Protein AF-A0A7S2Y2G8-F1 (afdb_monomer)

Structure (mmCIF, N/CA/C/O backbone):
data_AF-A0A7S2Y2G8-F1
#
_entry.id   AF-A0A7S2Y2G8-F1
#
loop_
_atom_site.group_PDB
_atom_site.id
_atom_site.type_symbol
_atom_site.label_atom_id
_atom_site.label_alt_id
_atom_site.label_comp_id
_atom_site.label_asym_id
_atom_site.label_entity_id
_atom_site.label_seq_id
_atom_site.pdbx_PDB_ins_code
_atom_site.Cartn_x
_atom_site.Cartn_y
_atom_site.Cartn_z
_atom_site.occupancy
_atom_site.B_iso_or_equiv
_atom_site.auth_seq_id
_atom_site.auth_comp_id
_atom_site.auth_asym_id
_atom_site.auth_atom_id
_atom_site.pdbx_PDB_model_num
ATOM 1 N N . ASP A 1 1 ? -11.894 3.753 -0.467 1.00 89.19 1 ASP A N 1
ATOM 2 C CA . ASP A 1 1 ? -11.307 4.981 0.093 1.00 89.19 1 ASP A CA 1
ATOM 3 C C . ASP A 1 1 ? -12.076 5.418 1.320 1.00 89.19 1 ASP A C 1
ATOM 5 O O . ASP A 1 1 ? -13.069 6.128 1.221 1.00 89.19 1 ASP A O 1
ATOM 9 N N . LEU A 1 2 ? -11.646 4.930 2.485 1.00 94.75 2 LEU A N 1
ATOM 10 C CA . LEU A 1 2 ? -12.294 5.253 3.754 1.00 94.75 2 LEU A CA 1
ATOM 11 C C . LEU A 1 2 ? -12.146 6.734 4.116 1.00 94.75 2 LEU A C 1
ATOM 13 O O . LEU A 1 2 ? -13.015 7.268 4.801 1.00 94.75 2 LEU A O 1
ATOM 17 N N . GLN A 1 3 ? -11.093 7.406 3.642 1.00 94.44 3 GLN A N 1
ATOM 18 C CA . GLN A 1 3 ? -10.826 8.809 3.955 1.00 94.44 3 GLN A CA 1
ATOM 19 C C . GLN A 1 3 ? -11.877 9.786 3.400 1.00 94.44 3 GLN A C 1
ATOM 21 O O . GLN A 1 3 ? -11.954 10.912 3.869 1.00 94.44 3 GLN A O 1
ATOM 26 N N . TRP A 1 4 ? -12.714 9.367 2.445 1.00 93.56 4 TRP A N 1
ATOM 27 C CA . TRP A 1 4 ? -13.813 10.184 1.906 1.00 93.56 4 TRP A CA 1
ATOM 28 C C . TRP A 1 4 ? -15.190 9.806 2.462 1.00 93.56 4 TRP A C 1
ATOM 30 O O . TRP A 1 4 ? -16.208 10.289 1.968 1.00 93.56 4 TRP A O 1
ATOM 40 N N . SER A 1 5 ? -15.239 8.928 3.463 1.00 94.38 5 SER A N 1
ATOM 41 C CA . SER A 1 5 ? -16.503 8.505 4.068 1.00 94.38 5 SER A CA 1
ATOM 42 C C . SER A 1 5 ? -17.104 9.635 4.896 1.00 94.38 5 SER A C 1
ATOM 44 O O . SER A 1 5 ? -16.399 10.319 5.640 1.00 94.38 5 SER A O 1
ATOM 46 N N . ASP A 1 6 ? -18.420 9.802 4.808 1.00 94.19 6 ASP A N 1
ATOM 47 C CA . ASP A 1 6 ? -19.145 10.710 5.688 1.00 94.19 6 ASP A CA 1
ATOM 48 C C . ASP A 1 6 ? -19.214 10.160 7.134 1.00 94.19 6 ASP A C 1
ATOM 50 O O . ASP A 1 6 ? -18.991 8.963 7.366 1.00 94.19 6 ASP A O 1
ATOM 54 N N . PRO A 1 7 ? -19.534 11.011 8.126 1.00 94.25 7 PRO A N 1
ATOM 55 C CA . PRO A 1 7 ? -19.564 10.604 9.529 1.00 94.25 7 PRO A CA 1
ATOM 56 C C . PRO A 1 7 ? -20.532 9.450 9.826 1.00 94.25 7 PRO A C 1
ATOM 58 O O . PRO A 1 7 ? -20.198 8.569 10.615 1.00 94.25 7 PRO A O 1
ATOM 61 N N . SER A 1 8 ? -21.709 9.431 9.193 1.00 95.12 8 SER A N 1
ATOM 62 C CA . SER A 1 8 ? -22.728 8.405 9.434 1.00 95.12 8 SER A CA 1
ATOM 63 C C . SER A 1 8 ? -22.308 7.052 8.861 1.00 95.12 8 SER A C 1
ATOM 65 O O . SER A 1 8 ? -22.540 6.021 9.490 1.00 95.12 8 SER A O 1
ATOM 67 N N . SER A 1 9 ? -21.624 7.046 7.715 1.00 95.75 9 SER A N 1
ATOM 68 C CA . SER A 1 9 ? -21.014 5.837 7.152 1.00 95.75 9 SER A CA 1
ATOM 69 C C . SER A 1 9 ? -19.930 5.251 8.065 1.00 95.75 9 SER A C 1
ATOM 71 O O . SER A 1 9 ? -19.885 4.036 8.262 1.00 95.75 9 SER A O 1
ATOM 73 N N . LEU A 1 10 ? -19.075 6.094 8.658 1.00 95.69 10 LEU A N 1
ATOM 74 C CA . LEU A 1 10 ? -18.050 5.642 9.611 1.00 95.69 10 LEU A CA 1
ATOM 75 C C . LEU A 1 10 ? -18.665 5.102 10.908 1.00 95.69 10 LEU A C 1
ATOM 77 O O . LEU A 1 10 ? -18.198 4.094 11.433 1.00 95.69 10 LEU A O 1
ATOM 81 N N . GLU A 1 11 ? -19.727 5.731 11.410 1.00 94.75 11 GLU A N 1
ATOM 82 C CA . GLU A 1 11 ? -20.451 5.245 12.587 1.00 94.75 11 GLU A CA 1
ATOM 83 C C . GLU A 1 11 ? -21.076 3.870 12.330 1.00 94.75 11 GLU A C 1
ATOM 85 O O . GLU A 1 11 ? -20.860 2.944 13.111 1.00 94.75 11 GLU A O 1
ATOM 90 N N . ALA A 1 12 ? -21.759 3.700 11.193 1.00 94.62 12 ALA A N 1
ATOM 91 C CA . ALA A 1 12 ? -22.319 2.413 10.795 1.00 94.62 12 ALA A CA 1
ATOM 92 C C . ALA A 1 12 ? -21.233 1.333 10.670 1.00 94.62 12 ALA A C 1
ATOM 94 O O . ALA A 1 12 ? -21.412 0.213 11.150 1.00 94.62 12 ALA A O 1
ATOM 95 N N . LEU A 1 13 ? -20.084 1.671 10.073 1.00 94.88 13 LEU A N 1
ATOM 96 C CA . LEU A 1 13 ? -18.948 0.759 9.971 1.00 94.88 13 LEU A CA 1
ATOM 97 C C . LEU A 1 13 ? -18.424 0.352 11.354 1.00 94.88 13 LEU A C 1
ATOM 99 O O . LEU A 1 13 ? -18.204 -0.835 11.589 1.00 94.88 13 LEU A O 1
ATOM 103 N N . LYS A 1 14 ? -18.275 1.311 12.278 1.00 93.00 14 LYS A N 1
ATOM 104 C CA . LYS A 1 14 ? -17.872 1.037 13.663 1.00 93.00 14 LYS A CA 1
ATOM 105 C C . LYS A 1 14 ? -18.854 0.078 14.333 1.00 93.00 14 LYS A C 1
ATOM 107 O O . LYS A 1 14 ? -18.411 -0.914 14.893 1.00 93.00 14 LYS A O 1
ATOM 112 N N . THR A 1 15 ? -20.162 0.317 14.216 1.00 92.31 15 THR A N 1
ATOM 113 C CA . THR A 1 15 ? -21.198 -0.566 14.778 1.00 92.31 15 THR A CA 1
ATOM 114 C C . THR A 1 15 ? -21.124 -1.987 14.226 1.00 92.31 15 THR A C 1
ATOM 116 O O . THR A 1 15 ? -21.291 -2.937 14.979 1.00 92.31 15 THR A O 1
ATOM 119 N N . ILE A 1 16 ? -20.863 -2.150 12.926 1.00 92.38 16 ILE A N 1
ATOM 120 C CA . ILE A 1 16 ? -20.739 -3.478 12.310 1.00 92.38 16 ILE A CA 1
ATOM 121 C C . ILE A 1 16 ? -19.493 -4.209 12.826 1.00 92.38 16 ILE A C 1
ATOM 123 O O . ILE A 1 16 ? -19.567 -5.402 13.108 1.00 92.38 16 ILE A O 1
ATOM 127 N N . ILE A 1 17 ? -18.360 -3.508 12.949 1.00 91.62 17 ILE A N 1
ATOM 128 C CA . ILE A 1 17 ? -17.107 -4.083 13.470 1.00 91.62 17 ILE A CA 1
ATOM 129 C C . ILE A 1 17 ? -17.278 -4.518 14.926 1.00 91.62 17 ILE A C 1
ATOM 131 O O . ILE A 1 17 ? -16.759 -5.561 15.318 1.00 91.62 17 ILE A O 1
ATOM 135 N N . THR A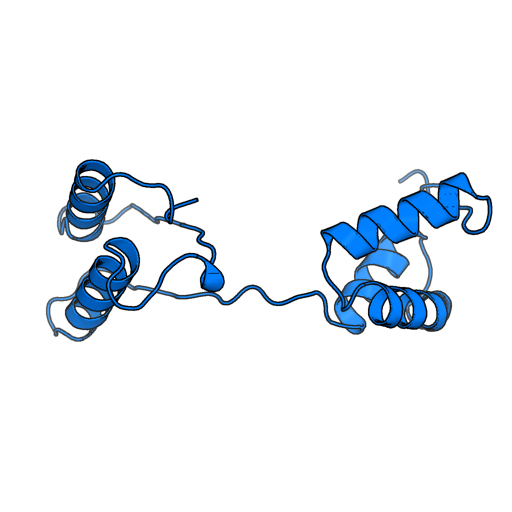 1 18 ? -18.011 -3.731 15.716 1.00 89.44 18 THR A N 1
ATOM 136 C CA . THR A 1 18 ? -18.175 -3.966 17.150 1.00 89.44 18 THR A CA 1
ATOM 137 C C . THR A 1 18 ? -19.410 -4.806 17.512 1.00 89.44 18 THR A C 1
ATOM 139 O O . THR A 1 18 ? -19.760 -4.930 18.687 1.00 89.44 18 THR A O 1
ATOM 142 N N . ASP A 1 19 ? -20.073 -5.433 16.538 1.00 88.81 19 ASP A N 1
ATOM 143 C CA . ASP A 1 19 ? -21.191 -6.337 16.814 1.00 88.81 19 ASP A CA 1
ATOM 144 C C . ASP A 1 19 ? -20.698 -7.745 17.182 1.00 88.81 19 ASP A C 1
ATOM 146 O O . ASP A 1 19 ? -20.295 -8.543 16.332 1.00 88.81 19 ASP A O 1
ATOM 150 N N . HIS A 1 20 ? -20.802 -8.080 18.469 1.00 81.25 20 HIS A N 1
ATOM 151 C CA . HIS A 1 20 ? -20.454 -9.391 19.025 1.00 81.25 20 HIS A CA 1
ATOM 152 C C . HIS A 1 20 ? -21.210 -10.572 18.395 1.00 81.25 20 HIS A C 1
ATOM 154 O O . HIS A 1 20 ? -20.752 -11.712 18.487 1.00 81.25 20 HIS A O 1
ATOM 160 N N . ASN A 1 21 ? -22.372 -10.334 17.780 1.00 82.50 21 ASN A N 1
ATOM 161 C CA . ASN A 1 21 ? -23.170 -11.394 17.164 1.00 82.50 21 ASN A CA 1
ATOM 162 C C . ASN A 1 21 ? -22.713 -11.732 15.737 1.00 82.50 21 ASN A C 1
ATOM 164 O O . ASN A 1 21 ? -23.212 -12.693 15.149 1.00 82.50 21 ASN A O 1
ATOM 168 N N . ASN A 1 22 ? -21.770 -10.971 15.175 1.00 72.56 22 ASN A N 1
ATOM 169 C CA . ASN A 1 22 ? -21.360 -11.069 13.779 1.00 72.56 22 ASN A CA 1
ATOM 170 C C . ASN A 1 22 ? -19.980 -11.740 13.623 1.00 72.56 22 ASN A C 1
ATOM 172 O O . ASN A 1 22 ? -19.013 -11.144 13.158 1.00 72.56 22 ASN A O 1
ATOM 176 N N . SER A 1 23 ? -19.875 -13.014 14.016 1.00 70.00 23 SER A N 1
ATOM 177 C CA . SER A 1 23 ? -18.601 -13.756 14.098 1.00 70.00 23 SER A CA 1
ATOM 178 C C . SER A 1 23 ? -18.030 -14.264 12.761 1.00 70.00 23 SER A C 1
ATOM 180 O O . SER A 1 23 ? -17.024 -14.972 12.752 1.00 70.00 23 SER A O 1
ATOM 182 N N . GLY A 1 24 ? -18.652 -13.923 11.626 1.00 84.06 24 GLY A N 1
ATOM 183 C CA . GLY A 1 24 ? -18.275 -14.410 10.290 1.00 84.06 24 GLY A CA 1
ATOM 184 C C . GLY A 1 24 ? -17.796 -13.335 9.313 1.00 84.06 24 GLY A C 1
ATOM 185 O O . GLY A 1 24 ? -17.669 -13.622 8.122 1.00 84.06 24 GLY A O 1
ATOM 186 N N . LEU A 1 25 ? -17.577 -12.102 9.775 1.00 89.25 25 LEU A N 1
ATOM 187 C CA . LEU A 1 25 ? -17.286 -10.963 8.909 1.00 89.25 25 LEU A CA 1
ATOM 188 C C . LEU A 1 25 ? -15.810 -10.549 8.981 1.00 89.25 25 LEU A C 1
ATOM 190 O O . LEU A 1 25 ? -15.276 -10.286 10.053 1.00 89.25 25 LEU A O 1
ATOM 194 N N . MET A 1 26 ? -15.171 -10.425 7.815 1.00 91.69 26 MET A N 1
ATOM 195 C CA . MET A 1 26 ? -13.870 -9.769 7.660 1.00 91.69 26 MET A CA 1
ATOM 196 C C . MET A 1 26 ? -14.058 -8.490 6.850 1.00 91.69 26 MET A C 1
ATOM 198 O O . MET A 1 26 ? -14.584 -8.530 5.737 1.00 91.69 26 MET A O 1
ATOM 202 N N . ILE A 1 27 ? -13.600 -7.363 7.392 1.00 92.38 27 ILE A N 1
ATOM 203 C CA . ILE A 1 27 ? -13.654 -6.064 6.720 1.00 92.38 27 ILE A CA 1
ATOM 204 C C . ILE A 1 27 ? -12.240 -5.657 6.319 1.00 92.38 27 ILE A C 1
ATOM 206 O O . ILE A 1 27 ? -11.345 -5.591 7.156 1.00 92.38 27 ILE A O 1
ATOM 210 N N . ALA A 1 28 ? -12.057 -5.353 5.035 1.00 94.69 28 ALA A N 1
ATOM 211 C CA . ALA A 1 28 ? -10.834 -4.766 4.508 1.00 94.69 28 ALA A CA 1
ATOM 212 C C . ALA A 1 28 ? -11.129 -3.344 4.023 1.00 94.69 28 ALA A C 1
ATOM 214 O O . ALA A 1 28 ? -12.009 -3.131 3.189 1.00 94.69 28 ALA A O 1
ATOM 215 N N . GLY A 1 29 ? -10.387 -2.375 4.553 1.00 93.81 29 GLY A N 1
ATOM 216 C CA . GLY A 1 29 ? -10.496 -0.970 4.187 1.00 93.81 29 GLY A CA 1
ATOM 217 C C . GLY A 1 29 ? -9.145 -0.404 3.776 1.00 93.81 29 GLY A C 1
ATOM 218 O O . GLY A 1 29 ? -8.113 -0.793 4.314 1.00 93.81 29 GLY A O 1
ATOM 219 N N . CYS A 1 30 ? -9.153 0.525 2.825 1.00 95.31 30 CYS A N 1
ATOM 220 C CA . CYS A 1 30 ? -7.974 1.276 2.412 1.00 95.31 30 CYS A CA 1
ATOM 221 C C . CYS A 1 30 ? -8.205 2.774 2.623 1.00 95.31 30 CYS A C 1
ATOM 223 O O . CYS A 1 30 ? -9.320 3.277 2.441 1.00 95.31 30 CYS A O 1
ATOM 225 N N . TYR A 1 31 ? -7.144 3.487 2.988 1.00 95.06 31 TYR A N 1
ATOM 226 C CA . TYR A 1 31 ? -7.126 4.941 3.054 1.00 95.06 31 TYR A CA 1
ATOM 227 C C . TYR A 1 31 ? -5.742 5.486 2.725 1.00 95.06 31 TYR A C 1
ATOM 229 O O . TYR A 1 31 ? -4.738 4.774 2.772 1.00 95.06 31 TYR A O 1
ATOM 237 N N . ARG A 1 32 ? -5.702 6.775 2.400 1.00 92.19 32 ARG A N 1
ATOM 238 C CA . ARG A 1 32 ? -4.470 7.539 2.228 1.00 92.19 32 ARG A CA 1
ATOM 239 C C . ARG A 1 32 ? -4.076 8.171 3.556 1.00 92.19 32 ARG A C 1
ATOM 241 O O . ARG A 1 32 ? -4.741 9.090 4.022 1.00 92.19 32 ARG A O 1
ATOM 248 N N . SER A 1 33 ? -2.997 7.684 4.164 1.00 90.44 33 SER A N 1
ATOM 249 C CA . SER A 1 33 ? -2.509 8.195 5.454 1.00 90.44 33 SER A CA 1
ATOM 250 C C . SER A 1 33 ? -2.077 9.662 5.399 1.00 90.44 33 SER A C 1
ATOM 252 O O . SER A 1 33 ? -2.098 10.338 6.415 1.00 90.44 33 SER A O 1
ATOM 254 N N . ASN A 1 34 ? -1.718 10.173 4.221 1.00 90.31 34 ASN A N 1
ATOM 255 C CA . ASN A 1 34 ? -1.361 11.576 4.013 1.00 90.31 34 ASN A CA 1
ATOM 256 C C . ASN A 1 34 ? -2.568 12.504 3.772 1.00 90.31 34 ASN A C 1
ATOM 258 O O . ASN A 1 34 ? -2.368 13.705 3.619 1.00 90.31 34 ASN A O 1
ATOM 262 N N . GLU A 1 35 ? -3.789 11.967 3.688 1.00 90.50 35 GLU A N 1
ATOM 263 C CA . GLU A 1 35 ? -5.034 12.740 3.526 1.00 90.50 35 GLU A CA 1
ATOM 264 C C . GLU A 1 35 ? -5.861 12.807 4.819 1.00 90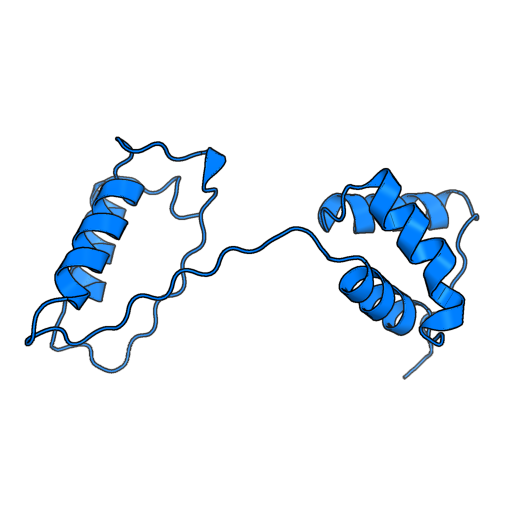.50 35 GLU A C 1
ATOM 266 O O . GLU A 1 35 ? -6.901 13.460 4.846 1.00 90.50 35 GLU A O 1
ATOM 271 N N . ILE A 1 36 ? -5.411 12.141 5.884 1.00 91.12 36 ILE A N 1
ATOM 272 C CA . ILE A 1 36 ? -6.050 12.165 7.197 1.00 91.12 36 ILE A CA 1
ATOM 273 C C . ILE A 1 36 ? -5.038 12.664 8.225 1.00 91.12 36 ILE A C 1
ATOM 275 O O . ILE A 1 36 ? -3.906 12.191 8.276 1.00 91.12 36 ILE A O 1
ATOM 279 N N . ASP A 1 37 ? -5.433 13.642 9.028 1.00 90.75 37 ASP A N 1
ATOM 280 C CA . ASP A 1 37 ? -4.659 14.096 10.178 1.00 90.75 37 ASP A CA 1
ATOM 281 C C . ASP A 1 37 ? -5.169 13.430 11.465 1.00 90.75 37 ASP A C 1
ATOM 283 O O . ASP A 1 37 ? -6.052 12.562 11.446 1.00 90.75 37 ASP A O 1
ATOM 287 N N . ASP A 1 38 ? -4.605 13.818 12.607 1.00 88.25 38 ASP A N 1
ATOM 288 C CA . ASP A 1 38 ? -5.009 13.273 13.901 1.00 88.25 38 ASP A CA 1
ATOM 289 C C . ASP A 1 38 ? -6.448 13.649 14.294 1.00 88.25 38 ASP A C 1
ATOM 291 O O . ASP A 1 38 ? -7.067 12.916 15.075 1.00 88.25 38 ASP A O 1
ATOM 295 N N . GLU A 1 39 ? -6.994 14.741 13.751 1.00 90.62 39 GLU A N 1
ATOM 296 C CA . GLU A 1 39 ? -8.346 15.239 14.033 1.00 90.62 39 GLU A CA 1
ATOM 297 C C . GLU A 1 39 ? -9.414 14.615 13.118 1.00 90.62 39 GLU A C 1
ATOM 299 O O . GLU A 1 39 ? -10.605 14.643 13.443 1.00 90.62 39 GLU A O 1
ATOM 304 N N . HIS A 1 40 ? -9.005 13.981 12.016 1.00 93.19 40 HIS A N 1
ATOM 305 C CA . HIS A 1 40 ? -9.903 13.328 11.074 1.00 93.19 40 HIS A CA 1
ATOM 306 C C . HIS A 1 40 ? -10.738 12.213 11.734 1.00 93.19 40 HIS A C 1
ATOM 308 O O . HIS A 1 40 ? -10.244 11.388 12.511 1.00 93.19 40 HIS A O 1
ATOM 314 N N . LEU A 1 41 ? -12.025 12.132 11.374 1.00 94.25 41 LEU A N 1
ATOM 315 C CA . LEU A 1 41 ? -12.976 11.172 11.953 1.00 94.25 41 LEU A CA 1
ATOM 316 C C . LEU A 1 41 ? -12.539 9.714 11.780 1.00 94.25 41 LEU A C 1
ATOM 318 O O . LEU A 1 41 ? -12.672 8.916 12.707 1.00 94.25 41 LEU A O 1
ATOM 322 N N . LEU A 1 42 ? -11.974 9.380 10.617 1.00 95.62 42 LEU A N 1
ATOM 323 C CA . LEU A 1 42 ? -11.402 8.056 10.365 1.00 95.62 42 LEU A CA 1
ATOM 324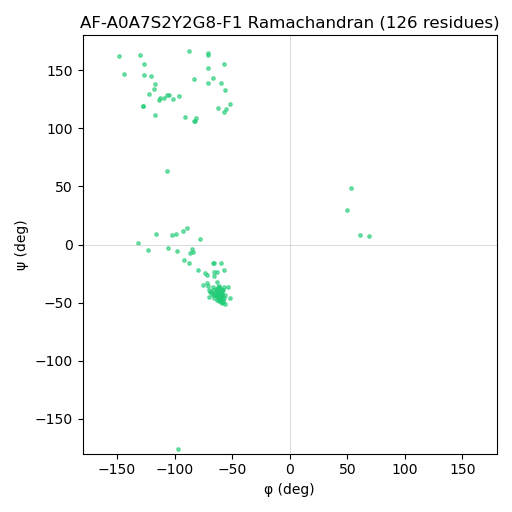 C C . LEU A 1 42 ? -10.252 7.734 11.334 1.00 95.62 42 LEU A C 1
ATOM 326 O O . LEU A 1 42 ? -10.238 6.649 11.910 1.00 95.62 42 LEU A O 1
ATOM 330 N N . SER A 1 43 ? -9.328 8.674 11.563 1.00 94.62 43 SER A N 1
ATOM 331 C CA . SER A 1 43 ? -8.208 8.501 12.497 1.00 94.62 43 SER A CA 1
ATOM 332 C C . SER A 1 43 ? -8.712 8.255 13.917 1.00 94.62 43 SER A C 1
ATOM 334 O O . SER A 1 43 ? -8.230 7.362 14.612 1.00 94.62 43 SER A O 1
ATOM 336 N N . LYS A 1 44 ? -9.744 8.999 14.337 1.00 94.19 44 LYS A N 1
ATOM 337 C CA . LYS A 1 44 ? -10.410 8.777 15.623 1.00 94.19 44 LYS A CA 1
ATOM 338 C C . LYS A 1 44 ? -11.040 7.385 15.708 1.00 94.19 44 LYS A C 1
ATOM 340 O O . LYS A 1 44 ? -10.802 6.685 16.684 1.00 94.19 44 LYS A O 1
ATOM 345 N N . MET A 1 45 ? -11.788 6.967 14.686 1.00 95.00 45 MET A N 1
ATOM 346 C CA . MET A 1 45 ? -12.414 5.642 14.640 1.00 95.00 45 MET A CA 1
ATOM 347 C C . MET A 1 45 ? -11.377 4.516 14.743 1.00 95.00 45 MET A C 1
ATOM 349 O O . MET A 1 45 ? -11.575 3.586 15.517 1.00 95.00 45 MET A O 1
ATOM 353 N N . ILE A 1 46 ? -10.261 4.607 14.009 1.00 94.75 46 ILE A N 1
ATOM 354 C CA . ILE A 1 46 ? -9.184 3.605 14.052 1.00 94.75 46 ILE A CA 1
ATOM 355 C C . ILE A 1 46 ? -8.557 3.536 15.450 1.00 94.75 46 ILE A C 1
ATOM 357 O O . ILE A 1 46 ? -8.360 2.439 15.968 1.00 94.75 46 ILE A O 1
ATOM 361 N N . ARG A 1 47 ? -8.288 4.684 16.092 1.00 94.50 47 ARG A N 1
ATOM 362 C CA . ARG A 1 47 ? -7.760 4.720 17.468 1.00 94.50 47 ARG A CA 1
ATOM 363 C C . ARG A 1 47 ? -8.726 4.112 18.481 1.00 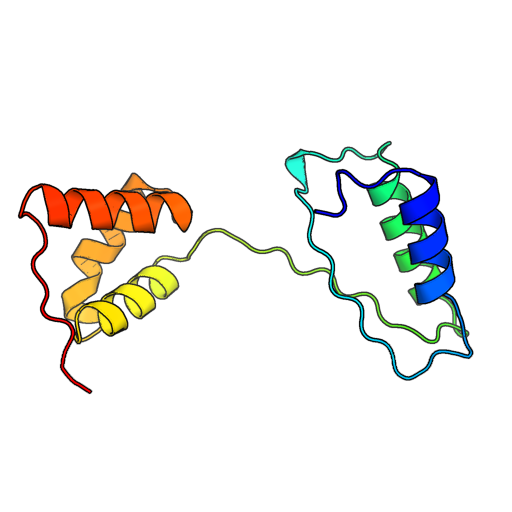94.50 47 ARG A C 1
ATOM 365 O O . ARG A 1 47 ? -8.285 3.349 19.336 1.00 94.50 47 ARG A O 1
ATOM 372 N N . ASP A 1 48 ? -10.016 4.425 18.375 1.00 93.38 48 ASP A N 1
ATOM 373 C CA . ASP A 1 48 ? -11.044 3.849 19.244 1.00 93.38 48 ASP A CA 1
ATOM 374 C C . ASP A 1 48 ? -11.079 2.318 19.098 1.00 93.38 48 ASP A C 1
ATOM 376 O O . ASP A 1 48 ? -10.994 1.602 20.093 1.00 93.38 48 ASP A O 1
ATOM 380 N N . LEU A 1 49 ? -11.124 1.813 17.859 1.00 93.56 49 LEU A N 1
ATOM 381 C CA . LEU A 1 49 ? -11.118 0.374 17.578 1.00 93.56 49 LEU A CA 1
ATOM 382 C C . LEU A 1 49 ? -9.836 -0.299 18.084 1.00 93.56 49 LEU A C 1
ATOM 384 O O . LEU A 1 49 ? -9.898 -1.374 18.675 1.00 93.56 49 LEU A O 1
ATOM 388 N N . ALA A 1 50 ? -8.674 0.335 17.906 1.00 94.00 50 ALA A N 1
ATOM 389 C CA . ALA A 1 50 ? -7.408 -0.177 18.421 1.00 94.00 50 ALA A CA 1
ATOM 390 C C . ALA A 1 50 ? -7.416 -0.279 19.955 1.00 94.00 50 ALA A C 1
ATOM 392 O O . ALA A 1 50 ? -6.964 -1.286 20.500 1.00 94.00 50 ALA A O 1
ATOM 393 N N . ALA A 1 51 ? -7.968 0.713 20.660 1.00 92.38 51 ALA A N 1
ATOM 394 C CA . ALA A 1 51 ? -8.116 0.657 22.113 1.00 92.38 51 ALA A CA 1
ATOM 395 C C . ALA A 1 51 ? -9.071 -0.467 22.551 1.00 92.38 51 ALA A C 1
ATOM 397 O O . ALA A 1 51 ? -8.795 -1.164 23.525 1.00 92.38 51 ALA A O 1
ATOM 398 N N . GLU A 1 52 ? -10.156 -0.703 21.809 1.00 90.56 52 GLU A N 1
ATOM 399 C CA . GLU A 1 52 ? -11.099 -1.791 22.092 1.00 90.56 52 GLU A CA 1
ATOM 400 C C . GLU A 1 52 ? -10.460 -3.185 21.971 1.00 90.56 52 GLU A C 1
ATOM 402 O O . GLU A 1 52 ? -10.810 -4.078 22.744 1.00 90.56 52 GLU A O 1
ATOM 407 N N . THR A 1 53 ? -9.480 -3.371 21.075 1.00 91.06 53 THR A N 1
ATOM 408 C CA . THR A 1 53 ? -8.739 -4.647 20.957 1.00 91.06 53 THR A CA 1
ATOM 409 C C . THR A 1 53 ? -7.859 -4.987 22.162 1.00 91.06 53 THR A C 1
ATOM 411 O O . THR A 1 53 ? -7.461 -6.137 22.315 1.00 91.06 53 THR A O 1
ATOM 414 N N . GLN A 1 54 ? -7.570 -4.019 23.037 1.00 89.19 54 GLN A N 1
ATOM 415 C CA . GLN A 1 54 ? -6.747 -4.230 24.235 1.00 89.19 54 GLN A CA 1
ATOM 416 C C . GLN A 1 54 ? -7.558 -4.714 25.446 1.00 89.19 54 GLN A C 1
ATOM 418 O O . GLN A 1 54 ? -6.977 -5.048 26.476 1.00 89.19 54 GLN A O 1
ATOM 423 N N . ASN A 1 55 ? -8.889 -4.747 25.342 1.00 86.31 55 ASN A N 1
ATOM 424 C CA . ASN A 1 55 ? -9.762 -5.226 26.408 1.00 86.31 55 ASN A CA 1
ATOM 425 C C . ASN A 1 55 ? -9.883 -6.757 26.377 1.00 86.31 55 ASN A C 1
ATOM 427 O O . ASN A 1 55 ? -10.064 -7.344 25.312 1.00 86.31 55 ASN A O 1
ATOM 431 N N . ASP A 1 56 ? -9.933 -7.393 27.552 1.00 80.06 56 ASP A N 1
ATOM 432 C CA . ASP A 1 56 ? -10.107 -8.853 27.699 1.00 80.06 56 ASP A CA 1
ATOM 433 C C . ASP A 1 56 ? -11.412 -9.397 27.082 1.00 80.06 56 ASP A C 1
ATOM 435 O O . ASP A 1 56 ? -11.563 -10.600 26.881 1.00 80.06 56 ASP A O 1
ATOM 439 N N . GLN A 1 57 ? -12.372 -8.516 26.794 1.00 80.62 57 GLN A N 1
ATOM 440 C CA . GLN A 1 57 ? -13.652 -8.846 26.161 1.00 80.62 57 GLN A CA 1
ATOM 441 C C . GLN A 1 57 ? -13.671 -8.576 24.651 1.00 80.62 57 GLN A C 1
ATOM 443 O O . GLN A 1 57 ? -14.739 -8.631 24.038 1.00 80.62 57 GLN A O 1
ATOM 448 N N . SER A 1 58 ? -12.525 -8.258 24.042 1.00 81.69 58 SER A N 1
ATOM 449 C CA . SER A 1 58 ? -12.457 -8.055 22.598 1.00 81.69 58 SER A CA 1
ATOM 450 C C . SER A 1 58 ? -12.722 -9.355 21.831 1.00 81.69 58 SER A C 1
ATOM 452 O O . SER A 1 58 ? -12.341 -10.449 22.242 1.00 81.69 58 SER A O 1
ATOM 454 N N . PHE A 1 59 ? -13.403 -9.220 20.700 1.00 86.44 59 PHE A N 1
ATOM 455 C CA . PHE A 1 59 ? -13.958 -10.302 19.878 1.00 86.44 59 PHE A CA 1
ATOM 456 C C . PHE A 1 59 ? -13.603 -10.123 18.397 1.00 86.44 59 PHE A C 1
ATOM 458 O O . PHE A 1 59 ? -14.001 -10.934 17.565 1.00 86.44 59 PHE A O 1
ATOM 465 N N . PHE A 1 60 ? -12.842 -9.077 18.069 1.00 89.88 60 PHE A N 1
ATOM 466 C CA . PHE A 1 60 ? -12.308 -8.826 16.739 1.00 89.88 60 PHE A CA 1
ATOM 467 C C . PHE A 1 60 ? -10.808 -8.537 16.825 1.00 89.88 60 PHE A C 1
ATOM 469 O O . PHE A 1 60 ? -10.259 -8.245 17.885 1.00 89.88 60 PHE A O 1
ATOM 476 N N . THR A 1 61 ? -10.124 -8.631 15.690 1.00 91.25 61 THR A N 1
ATOM 477 C CA . THR A 1 61 ? -8.719 -8.237 15.557 1.00 91.25 61 THR A CA 1
ATOM 478 C C . THR A 1 61 ? -8.626 -7.096 14.559 1.00 91.25 61 THR A C 1
ATOM 480 O O . THR A 1 61 ? -9.273 -7.131 13.514 1.00 91.25 61 THR A O 1
ATOM 483 N N . LEU A 1 62 ? -7.808 -6.094 14.871 1.00 93.81 62 LEU A N 1
ATOM 484 C CA . LEU A 1 62 ? -7.475 -5.010 13.956 1.00 93.81 62 LEU A CA 1
ATOM 485 C C . LEU A 1 62 ? -6.055 -5.225 13.430 1.00 93.81 62 LEU A C 1
ATOM 487 O O . LEU A 1 62 ? -5.123 -5.436 14.202 1.00 93.81 62 LEU A O 1
ATOM 491 N N . THR A 1 63 ? -5.881 -5.189 12.112 1.00 95.12 63 THR A N 1
ATOM 492 C CA . THR A 1 63 ? -4.568 -5.293 11.467 1.00 95.12 63 THR A CA 1
ATOM 493 C C . THR A 1 63 ? -4.392 -4.124 10.514 1.00 95.12 63 THR A C 1
ATOM 495 O O . THR A 1 63 ? -5.160 -3.975 9.566 1.00 95.12 63 THR A O 1
ATOM 498 N N . GLU A 1 64 ? -3.374 -3.304 10.762 1.00 93.62 64 GLU A N 1
ATOM 499 C CA . GLU A 1 64 ? -2.981 -2.224 9.862 1.00 93.62 64 GLU A CA 1
ATOM 500 C C . GLU A 1 64 ? -1.846 -2.702 8.952 1.00 93.62 64 GLU A C 1
ATOM 502 O O . GLU A 1 64 ? -0.832 -3.228 9.416 1.00 93.62 64 GLU A O 1
ATOM 507 N N . LEU A 1 65 ? -2.025 -2.528 7.643 1.00 95.06 65 LEU A N 1
ATOM 508 C CA . LEU A 1 65 ? -1.027 -2.867 6.635 1.00 95.06 65 LEU A CA 1
ATOM 509 C C . LEU A 1 65 ? -0.601 -1.599 5.902 1.00 95.06 65 LEU A C 1
ATOM 511 O O . LEU A 1 65 ? -1.364 -1.029 5.122 1.00 95.06 65 LEU A O 1
ATOM 515 N N . VAL A 1 66 ? 0.643 -1.178 6.123 1.00 93.62 66 VAL A N 1
ATOM 516 C CA . VAL A 1 66 ? 1.233 -0.055 5.388 1.00 93.62 66 VAL A CA 1
ATOM 517 C C . VAL A 1 66 ? 1.753 -0.561 4.046 1.00 93.62 66 VAL A C 1
ATOM 519 O O . VAL A 1 66 ? 2.779 -1.238 3.973 1.00 93.62 66 VAL A O 1
ATOM 522 N N . VAL A 1 67 ? 1.044 -0.221 2.971 1.00 91.94 67 VAL A N 1
ATOM 523 C CA . VAL A 1 67 ? 1.453 -0.558 1.603 1.00 91.94 67 VAL A CA 1
ATOM 524 C C . VAL A 1 67 ? 2.491 0.455 1.125 1.00 91.94 67 VAL A C 1
ATOM 526 O O . VAL A 1 67 ? 2.176 1.617 0.879 1.00 91.94 67 VAL A O 1
ATOM 529 N N . GLN A 1 68 ? 3.742 0.014 1.010 1.00 93.31 68 GLN A N 1
ATOM 530 C CA . GLN A 1 68 ? 4.849 0.845 0.533 1.00 93.31 68 GLN A CA 1
ATOM 531 C C . GLN A 1 68 ? 4.977 0.809 -0.998 1.00 93.31 68 GLN A C 1
ATOM 533 O O . GLN A 1 68 ? 4.410 -0.053 -1.673 1.00 93.31 68 GLN A O 1
ATOM 538 N N . ASN A 1 69 ? 5.771 1.734 -1.546 1.00 95.88 69 ASN A N 1
ATOM 539 C CA . ASN A 1 69 ? 6.237 1.656 -2.931 1.00 95.88 69 ASN A CA 1
ATOM 540 C C . ASN A 1 69 ? 6.990 0.337 -3.179 1.00 95.88 69 ASN A C 1
ATOM 542 O O . ASN A 1 69 ? 7.575 -0.245 -2.263 1.00 95.88 69 ASN A O 1
ATOM 546 N N . LEU A 1 70 ? 7.028 -0.107 -4.437 1.00 97.25 70 LEU A N 1
ATOM 547 C CA . LEU A 1 70 ? 7.740 -1.317 -4.835 1.00 97.25 70 LEU A CA 1
ATOM 548 C C . LEU A 1 70 ? 9.216 -1.229 -4.431 1.00 97.25 70 LEU A C 1
ATOM 550 O O . LEU A 1 70 ? 9.902 -0.230 -4.674 1.00 97.25 70 LEU A O 1
ATOM 554 N N . SER A 1 71 ? 9.722 -2.302 -3.831 1.00 97.38 71 SER A N 1
ATOM 555 C CA . SER A 1 71 ? 11.157 -2.486 -3.640 1.00 97.38 71 SER A CA 1
ATOM 556 C C . SER A 1 71 ? 11.833 -2.773 -4.985 1.00 97.38 71 SER A C 1
ATOM 558 O O . SER A 1 71 ? 11.169 -3.122 -5.962 1.00 97.38 71 SER A O 1
ATOM 560 N N . LEU A 1 72 ? 13.164 -2.661 -5.046 1.00 98.25 72 LEU A N 1
ATOM 561 C CA . LEU A 1 72 ? 13.909 -3.079 -6.239 1.00 98.25 72 LEU A CA 1
ATOM 562 C C . LEU A 1 72 ? 13.612 -4.546 -6.590 1.00 98.25 72 LEU A C 1
ATOM 564 O O . LEU A 1 72 ? 13.335 -4.842 -7.746 1.00 98.25 72 LEU A O 1
ATOM 568 N N . GLY A 1 73 ? 13.589 -5.431 -5.587 1.00 97.94 73 GLY A N 1
ATOM 569 C CA . GLY A 1 73 ? 13.228 -6.840 -5.767 1.00 97.94 73 GLY A CA 1
ATOM 570 C C . GLY A 1 73 ? 11.819 -7.019 -6.336 1.00 97.94 73 GLY A C 1
ATOM 571 O O . GLY A 1 73 ? 11.649 -7.749 -7.300 1.00 97.94 73 GLY A O 1
ATOM 572 N N . GLY A 1 74 ? 10.834 -6.265 -5.836 1.00 97.25 74 GLY A N 1
ATOM 573 C CA . GLY A 1 74 ? 9.472 -6.315 -6.375 1.00 97.25 74 GLY A CA 1
ATOM 574 C C . GLY A 1 74 ? 9.386 -5.872 -7.839 1.00 97.25 74 GLY A C 1
ATOM 575 O O . GLY A 1 74 ? 8.630 -6.451 -8.613 1.00 97.25 74 GLY A O 1
ATO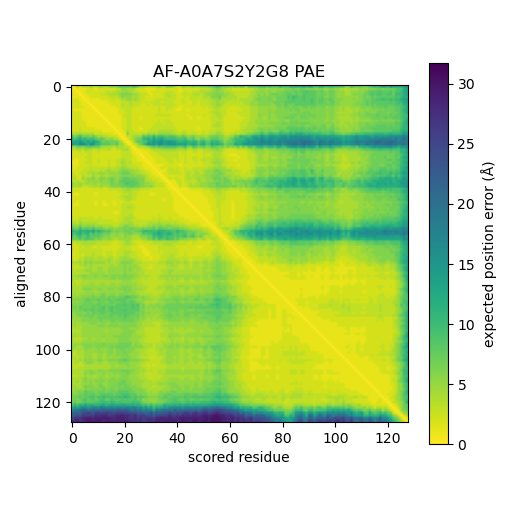M 576 N N . ILE A 1 75 ? 10.182 -4.879 -8.251 1.00 98.06 75 ILE A N 1
ATOM 577 C CA . ILE A 1 75 ? 10.270 -4.483 -9.666 1.00 98.06 75 ILE A CA 1
ATOM 578 C C . ILE A 1 75 ? 10.971 -5.567 -10.492 1.00 98.06 75 ILE A C 1
ATOM 580 O O . ILE A 1 75 ? 10.514 -5.852 -11.595 1.00 98.06 75 ILE A O 1
ATOM 584 N N . VAL A 1 76 ? 12.042 -6.180 -9.976 1.00 98.31 76 VAL A N 1
ATOM 585 C CA . VAL A 1 76 ? 12.717 -7.316 -10.628 1.00 98.31 76 VAL A CA 1
ATOM 586 C C . VAL A 1 76 ? 11.727 -8.449 -10.871 1.00 98.31 76 VAL A C 1
ATOM 588 O O . VAL A 1 76 ? 11.594 -8.869 -12.011 1.00 98.31 76 VAL A O 1
ATOM 591 N N . ASP A 1 77 ? 10.975 -8.874 -9.856 1.00 96.50 77 ASP A N 1
ATOM 592 C CA . ASP A 1 77 ? 10.011 -9.972 -9.982 1.00 96.50 77 ASP A CA 1
ATOM 593 C C . ASP A 1 77 ? 8.930 -9.663 -11.031 1.00 96.50 77 ASP A C 1
ATOM 595 O O . ASP A 1 77 ? 8.601 -10.508 -11.867 1.00 96.50 77 ASP A O 1
ATOM 599 N N . ILE A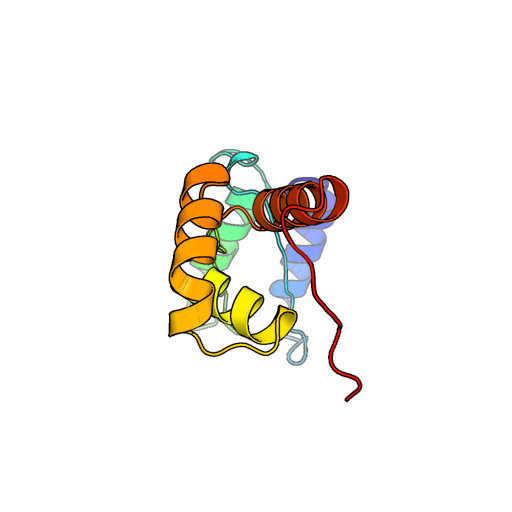 1 78 ? 8.423 -8.423 -11.043 1.00 94.38 78 ILE A N 1
ATOM 600 C CA . ILE A 1 78 ? 7.471 -7.954 -12.058 1.00 94.38 78 ILE A CA 1
ATOM 601 C C . ILE A 1 78 ? 8.095 -8.015 -13.457 1.00 94.38 78 ILE A C 1
ATOM 603 O O . ILE A 1 78 ? 7.473 -8.536 -14.379 1.00 94.38 78 ILE A O 1
ATOM 607 N N . LEU A 1 79 ? 9.309 -7.494 -13.640 1.00 95.06 79 LEU A N 1
ATOM 608 C CA . LEU A 1 79 ? 9.964 -7.458 -14.949 1.00 95.06 79 LEU A CA 1
ATOM 609 C C . LEU A 1 79 ? 10.354 -8.850 -15.445 1.00 95.06 79 LEU A C 1
ATOM 611 O O . LEU A 1 79 ? 10.152 -9.137 -16.622 1.00 95.06 79 LEU A O 1
ATOM 615 N N . SER A 1 80 ? 10.862 -9.715 -14.571 1.00 94.50 80 SER A N 1
ATOM 616 C CA . SER A 1 80 ? 11.176 -11.110 -14.888 1.00 94.50 80 SER A CA 1
ATOM 617 C C . SER A 1 80 ? 9.939 -11.835 -15.405 1.00 94.50 80 SER A C 1
ATOM 619 O O . SER A 1 80 ? 9.992 -12.474 -16.456 1.00 94.50 80 SER A O 1
ATOM 621 N N . ALA A 1 81 ? 8.801 -11.664 -14.722 1.00 91.88 81 ALA A N 1
ATOM 622 C CA . ALA A 1 81 ? 7.530 -12.244 -15.139 1.00 91.88 81 ALA A CA 1
ATOM 623 C C . ALA A 1 81 ? 7.019 -11.646 -16.461 1.00 91.88 81 ALA A C 1
ATOM 625 O O . ALA A 1 81 ? 6.631 -12.386 -17.363 1.00 91.88 81 ALA A O 1
ATOM 626 N N . LEU A 1 82 ? 7.047 -10.317 -16.610 1.00 89.31 82 LEU A N 1
ATOM 627 C CA . LEU A 1 82 ? 6.550 -9.631 -17.810 1.00 89.31 82 LEU A CA 1
ATOM 628 C C . LEU A 1 82 ? 7.385 -9.926 -19.060 1.00 89.31 82 LEU A C 1
ATOM 630 O O . LEU A 1 82 ? 6.838 -10.016 -20.158 1.00 89.31 82 LEU A O 1
ATOM 634 N N . LEU A 1 83 ? 8.703 -10.054 -18.905 1.00 91.00 83 LEU A N 1
ATOM 635 C CA . LEU A 1 83 ? 9.642 -10.230 -20.012 1.00 91.00 83 LEU A CA 1
ATOM 636 C C . LEU A 1 83 ? 10.034 -11.696 -20.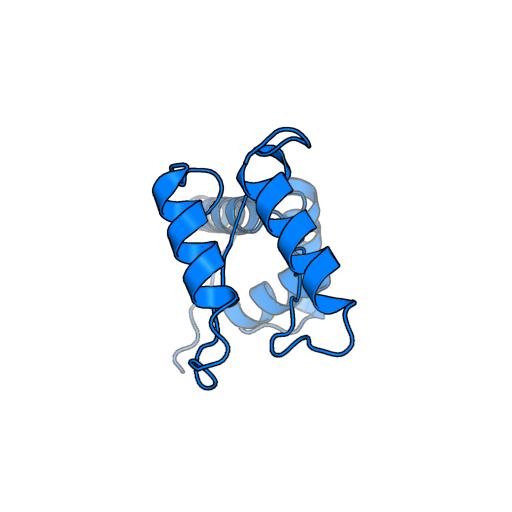233 1.00 91.00 83 LEU A C 1
ATOM 638 O O . LEU A 1 83 ? 10.718 -11.986 -21.212 1.00 91.00 83 LEU A O 1
ATOM 642 N N . SER A 1 84 ? 9.593 -12.613 -19.359 1.00 91.81 84 SER A N 1
ATOM 643 C CA . SER A 1 84 ? 10.012 -14.024 -19.352 1.00 91.81 84 SER A CA 1
ATOM 644 C C . SER A 1 84 ? 11.538 -14.165 -19.316 1.00 91.81 84 SER A C 1
ATOM 646 O O . SER A 1 84 ? 12.141 -14.863 -20.132 1.00 91.81 84 SER A O 1
ATOM 648 N N . LYS A 1 85 ? 12.164 -13.428 -18.395 1.00 93.00 85 LYS A N 1
ATOM 649 C CA . LYS A 1 85 ? 13.618 -13.309 -18.243 1.00 93.00 85 LYS A CA 1
ATOM 650 C C . LYS A 1 85 ? 14.049 -13.632 -16.823 1.00 93.00 85 LYS A C 1
ATOM 652 O O . LYS A 1 85 ? 13.272 -13.474 -15.887 1.00 93.00 85 LYS A O 1
ATOM 657 N N . GLU A 1 86 ? 15.296 -14.060 -16.666 1.00 95.81 86 GLU A N 1
ATOM 658 C CA . GLU A 1 86 ? 15.860 -14.318 -15.345 1.00 95.81 86 GLU A CA 1
ATOM 659 C C . GLU A 1 86 ? 16.106 -13.008 -14.583 1.00 95.81 86 GLU A C 1
ATOM 661 O O . GLU A 1 86 ? 16.413 -11.967 -15.172 1.00 95.81 86 GLU A O 1
ATOM 666 N N . ASN A 1 87 ? 16.064 -13.065 -13.248 1.00 97.25 87 ASN A N 1
ATOM 667 C CA . ASN A 1 87 ? 16.195 -11.881 -12.386 1.00 97.25 87 ASN A CA 1
ATOM 668 C C . ASN A 1 87 ? 17.460 -11.050 -12.669 1.00 97.25 87 ASN A C 1
ATOM 670 O O . ASN A 1 87 ? 17.426 -9.822 -12.615 1.00 97.25 87 ASN A O 1
ATOM 674 N N . HIS A 1 8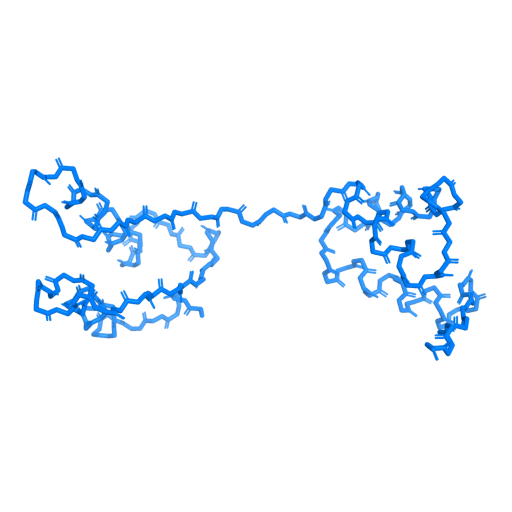8 ? 18.577 -11.704 -12.997 1.00 97.19 88 HIS A N 1
ATOM 675 C CA . HIS A 1 88 ? 19.835 -11.020 -13.303 1.00 97.19 88 HIS A CA 1
ATOM 676 C C . HIS A 1 88 ? 19.818 -10.297 -14.661 1.00 97.19 88 HIS A C 1
ATOM 678 O O . HIS A 1 88 ? 20.540 -9.317 -14.827 1.00 97.19 88 HIS A O 1
ATOM 684 N N . GLU A 1 89 ? 18.998 -10.746 -15.618 1.00 96.25 89 GLU A N 1
ATOM 685 C CA . GLU A 1 89 ? 18.857 -10.109 -16.933 1.00 96.25 89 GLU A CA 1
ATOM 686 C C . GLU A 1 89 ? 18.033 -8.817 -16.847 1.00 96.25 89 GLU A C 1
ATOM 688 O O . GLU A 1 89 ? 18.312 -7.858 -17.565 1.00 96.25 89 GLU A O 1
ATOM 693 N N . VAL A 1 90 ? 17.028 -8.769 -15.964 1.00 96.94 90 VAL A N 1
ATOM 694 C CA . VAL A 1 90 ? 16.139 -7.601 -15.817 1.00 96.94 90 VAL A CA 1
ATOM 695 C C . VAL A 1 90 ? 16.604 -6.600 -14.763 1.00 96.94 90 VAL A C 1
ATOM 697 O O . VAL A 1 90 ? 16.107 -5.473 -14.740 1.00 96.94 90 VAL A O 1
ATOM 700 N N . LEU A 1 91 ? 17.561 -6.975 -13.908 1.00 98.25 91 LEU A N 1
ATOM 701 C CA . LEU A 1 91 ? 18.057 -6.132 -12.819 1.00 98.25 91 LEU A CA 1
ATOM 702 C C . LEU A 1 91 ? 18.481 -4.721 -13.278 1.00 98.25 91 LEU A C 1
ATOM 704 O O . LEU A 1 91 ? 18.019 -3.762 -12.658 1.00 98.25 91 LEU A O 1
ATOM 708 N N . PRO A 1 92 ? 19.246 -4.534 -14.377 1.00 97.62 92 PRO A N 1
ATOM 709 C CA . PRO A 1 92 ? 19.621 -3.190 -14.824 1.00 97.62 92 PRO A CA 1
ATOM 710 C C . PRO A 1 92 ? 18.411 -2.317 -15.189 1.00 97.62 92 PRO A C 1
ATOM 712 O O . PRO A 1 92 ? 18.379 -1.124 -14.889 1.00 97.62 92 PRO A O 1
ATOM 715 N N . LEU A 1 93 ? 17.379 -2.904 -15.807 1.00 96.81 93 LEU A N 1
ATOM 716 C CA . LEU A 1 93 ? 16.139 -2.189 -16.116 1.00 96.81 93 LEU A CA 1
ATOM 717 C C . LEU A 1 93 ? 15.346 -1.885 -14.839 1.00 96.81 93 LEU A C 1
ATOM 719 O O . LEU A 1 93 ? 14.794 -0.790 -14.712 1.00 96.81 93 LEU A O 1
ATOM 723 N N . ALA A 1 94 ? 15.316 -2.816 -13.883 1.00 97.94 94 ALA A N 1
ATOM 724 C CA . ALA A 1 94 ? 14.658 -2.631 -12.594 1.00 97.94 94 ALA A CA 1
ATOM 725 C C . ALA A 1 94 ? 15.270 -1.467 -11.800 1.00 97.94 94 ALA A C 1
ATOM 727 O O . ALA A 1 94 ? 14.531 -0.662 -11.230 1.00 97.94 94 ALA A O 1
ATOM 728 N N . GLU A 1 95 ? 16.599 -1.331 -11.807 1.00 98.31 95 GLU A N 1
ATOM 729 C CA . GLU A 1 95 ? 17.313 -0.221 -11.166 1.00 98.31 95 GLU A CA 1
ATOM 730 C C . GLU A 1 95 ? 16.934 1.126 -11.787 1.00 98.31 95 GLU A C 1
ATOM 732 O O . GLU A 1 95 ? 16.590 2.067 -11.066 1.00 98.31 95 GLU A O 1
ATOM 737 N N . VAL A 1 96 ? 16.906 1.211 -13.123 1.00 97.81 96 VAL A N 1
ATOM 738 C CA . VAL A 1 96 ? 16.466 2.424 -13.830 1.00 97.81 96 VAL A CA 1
ATOM 739 C C . VAL A 1 96 ? 15.006 2.738 -13.513 1.00 97.81 96 VAL A C 1
ATOM 741 O O . VAL A 1 96 ? 14.682 3.884 -13.199 1.00 97.81 96 VAL A O 1
ATOM 744 N N . CYS A 1 97 ? 14.123 1.737 -13.535 1.00 97.62 97 CYS A N 1
ATOM 745 C CA . CYS A 1 97 ? 12.720 1.916 -13.169 1.00 97.62 97 CYS A CA 1
ATOM 746 C C . CYS A 1 97 ? 12.600 2.455 -11.741 1.00 97.62 97 CYS A C 1
ATOM 748 O O . CYS A 1 97 ? 11.923 3.461 -11.528 1.00 97.62 97 CYS A O 1
ATOM 750 N N . ARG A 1 98 ? 13.293 1.850 -10.766 1.00 97.88 98 ARG A N 1
ATOM 751 C CA . ARG A 1 98 ? 13.246 2.282 -9.362 1.00 97.88 98 ARG A CA 1
ATOM 752 C C . ARG A 1 98 ? 13.759 3.705 -9.188 1.00 97.88 98 ARG A C 1
ATOM 754 O O . ARG A 1 98 ? 13.124 4.476 -8.473 1.00 97.88 98 ARG A O 1
ATOM 761 N N . LEU A 1 99 ? 14.860 4.056 -9.8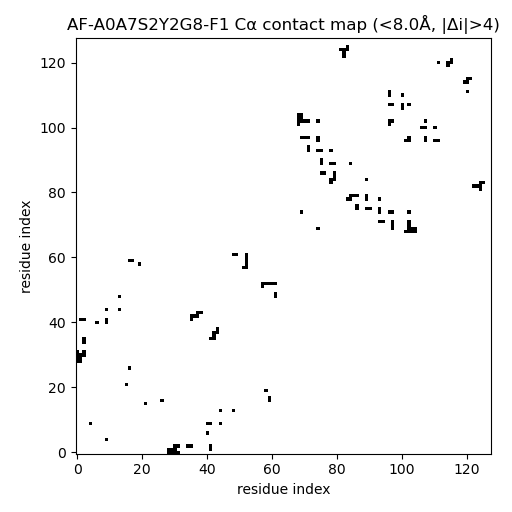53 1.00 97.81 99 LEU A N 1
ATOM 762 C CA . LEU A 1 99 ? 15.458 5.391 -9.803 1.00 97.81 99 LEU A CA 1
ATOM 763 C C . LEU A 1 99 ? 14.525 6.462 -10.384 1.00 97.81 99 LEU A C 1
ATOM 765 O O . LEU A 1 99 ? 14.422 7.555 -9.837 1.00 97.81 99 LEU A O 1
ATOM 769 N N . ARG A 1 100 ? 13.842 6.161 -11.494 1.00 96.88 100 ARG A N 1
ATOM 770 C CA . ARG A 1 100 ? 12.996 7.131 -12.211 1.00 96.88 100 ARG A CA 1
ATOM 771 C C . ARG A 1 100 ? 11.621 7.337 -11.588 1.00 96.88 100 ARG A C 1
ATOM 773 O O . ARG A 1 100 ? 10.991 8.353 -11.863 1.00 96.88 100 ARG A O 1
ATOM 780 N N . THR A 1 101 ? 11.148 6.378 -10.802 1.00 97.44 101 THR A N 1
ATOM 781 C CA . THR A 1 101 ? 9.745 6.315 -10.351 1.00 97.44 101 THR A CA 1
ATOM 782 C C . THR A 1 101 ? 9.596 6.297 -8.838 1.00 97.44 101 THR A C 1
ATOM 784 O O . THR A 1 101 ? 8.478 6.269 -8.328 1.00 97.44 101 THR A O 1
ATOM 787 N N . ASP A 1 102 ? 10.719 6.235 -8.123 1.00 97.12 102 ASP A N 1
ATOM 788 C CA . ASP A 1 102 ? 10.777 5.945 -6.695 1.00 97.12 102 ASP A CA 1
ATOM 789 C C . ASP A 1 102 ? 9.965 4.690 -6.291 1.00 97.12 102 ASP A C 1
ATOM 791 O O . ASP A 1 102 ? 9.462 4.555 -5.175 1.00 97.12 102 ASP A O 1
ATOM 795 N N . GLY A 1 103 ? 9.845 3.730 -7.216 1.00 96.88 103 GLY A N 1
ATOM 796 C CA . GLY A 1 103 ? 9.119 2.477 -7.008 1.00 96.88 103 GLY A CA 1
ATOM 797 C C . GLY A 1 103 ? 7.609 2.644 -6.893 1.00 96.88 103 GLY A C 1
ATOM 798 O O . GLY A 1 103 ? 6.910 1.681 -6.586 1.00 96.88 103 GLY A O 1
ATOM 799 N N . ASN A 1 104 ? 7.077 3.839 -7.136 1.00 96.94 104 ASN A N 1
ATOM 800 C CA . ASN A 1 104 ? 5.642 4.030 -7.211 1.00 96.94 104 ASN A CA 1
ATOM 801 C C . ASN A 1 104 ? 5.089 3.198 -8.379 1.00 96.94 104 ASN A C 1
ATOM 803 O O . ASN A 1 104 ? 5.448 3.426 -9.533 1.00 96.94 104 ASN A O 1
ATOM 807 N N . VAL A 1 105 ? 4.216 2.230 -8.085 1.00 94.31 105 VAL A N 1
ATOM 808 C CA . VAL A 1 105 ? 3.743 1.246 -9.074 1.00 94.31 105 VAL A CA 1
ATOM 809 C C . VAL A 1 105 ? 3.084 1.890 -10.296 1.00 94.31 105 VAL A C 1
ATOM 811 O O . VAL A 1 105 ? 3.299 1.435 -11.418 1.00 94.31 105 VAL A O 1
ATOM 814 N N . PHE A 1 106 ? 2.346 2.987 -10.110 1.00 95.00 106 PHE A N 1
ATOM 815 C CA . PHE A 1 106 ? 1.714 3.710 -11.212 1.00 95.00 106 PHE A CA 1
ATOM 816 C C . PHE A 1 106 ? 2.764 4.338 -12.138 1.00 95.00 106 PHE A C 1
ATOM 818 O O . PHE A 1 106 ? 2.674 4.227 -13.364 1.00 95.00 106 PHE A O 1
ATOM 825 N N . PHE A 1 107 ? 3.808 4.945 -11.568 1.00 97.44 107 PHE A N 1
ATOM 826 C CA . PHE A 1 107 ? 4.905 5.499 -12.358 1.00 97.44 107 PHE A CA 1
ATOM 827 C C . PHE A 1 107 ? 5.794 4.424 -12.979 1.00 97.44 107 PHE A C 1
ATOM 829 O O . PHE A 1 107 ? 6.243 4.624 -14.103 1.00 97.44 107 PHE A O 1
ATOM 836 N N . VAL A 1 108 ? 5.999 3.273 -12.328 1.00 97.00 108 VAL A N 1
ATOM 837 C CA . VAL A 1 108 ? 6.672 2.113 -12.943 1.00 97.00 108 VAL A CA 1
ATOM 838 C C . VAL A 1 108 ? 5.918 1.667 -14.192 1.00 97.00 108 VAL A C 1
ATOM 840 O O . VAL A 1 108 ? 6.520 1.565 -15.258 1.00 97.00 108 VAL A O 1
ATOM 843 N N . GLN A 1 109 ? 4.599 1.478 -14.100 1.00 94.75 109 GLN A N 1
ATOM 844 C CA . GLN A 1 109 ? 3.772 1.093 -15.248 1.00 94.75 109 GLN A CA 1
ATOM 845 C C . GLN A 1 109 ? 3.816 2.139 -16.366 1.00 94.75 109 GLN A C 1
ATOM 847 O O . GLN A 1 109 ? 4.018 1.792 -17.527 1.00 94.75 109 GLN A O 1
ATOM 852 N N . THR A 1 110 ? 3.685 3.422 -16.020 1.00 96.25 110 THR A N 1
ATOM 853 C CA . THR A 1 110 ? 3.716 4.521 -16.997 1.00 96.25 110 THR A CA 1
ATOM 854 C C . THR A 1 110 ? 5.079 4.628 -17.680 1.00 96.25 110 THR A C 1
ATOM 856 O O . THR A 1 110 ? 5.160 4.833 -18.889 1.00 96.25 110 THR A O 1
ATOM 859 N N . PHE A 1 111 ? 6.164 4.461 -16.922 1.00 96.50 111 PHE A N 1
ATOM 860 C CA . PHE A 1 111 ? 7.518 4.483 -17.458 1.00 96.50 111 PHE A CA 1
ATOM 861 C C . PHE A 1 111 ? 7.771 3.300 -18.397 1.00 96.50 111 PHE A C 1
ATOM 863 O O . PHE A 1 111 ? 8.291 3.499 -19.489 1.00 96.50 111 PHE A O 1
ATOM 870 N N . LEU A 1 112 ? 7.340 2.090 -18.034 1.00 94.69 112 LEU A N 1
ATOM 871 C CA . LEU A 1 112 ? 7.441 0.928 -18.920 1.00 94.69 112 LEU A CA 1
ATOM 872 C C . LEU A 1 112 ? 6.608 1.108 -20.194 1.00 94.69 112 LEU A C 1
ATOM 874 O O . LEU A 1 112 ? 7.103 0.826 -21.282 1.00 94.69 112 LEU A O 1
ATOM 878 N N . ALA A 1 113 ? 5.386 1.635 -20.082 1.00 94.06 113 ALA A N 1
ATOM 879 C CA . ALA A 1 113 ? 4.546 1.939 -21.238 1.00 94.06 113 ALA A CA 1
ATOM 880 C C . ALA A 1 113 ? 5.213 2.955 -22.181 1.00 94.06 113 ALA A C 1
ATOM 882 O O . ALA A 1 113 ? 5.217 2.752 -23.393 1.00 94.06 113 ALA A O 1
ATOM 883 N N . MET A 1 114 ? 5.843 3.998 -21.630 1.00 96.50 114 MET A N 1
ATOM 884 C CA . MET A 1 114 ? 6.644 4.957 -22.396 1.00 96.50 114 MET A CA 1
ATOM 885 C C . MET A 1 114 ? 7.812 4.271 -23.117 1.00 96.50 114 MET A C 1
ATOM 887 O O . MET A 1 114 ? 8.012 4.511 -24.301 1.00 96.50 114 MET A O 1
ATOM 891 N N . LEU A 1 115 ? 8.568 3.393 -22.444 1.00 94.94 115 LEU A N 1
ATOM 892 C CA . LEU A 1 115 ? 9.684 2.678 -23.079 1.00 94.94 115 LEU A CA 1
ATOM 893 C C . LEU A 1 115 ? 9.225 1.801 -24.248 1.00 94.94 115 LEU A C 1
ATOM 895 O O . LEU A 1 115 ? 9.945 1.677 -25.234 1.00 94.94 115 LEU A O 1
ATOM 899 N N . VAL A 1 116 ? 8.039 1.202 -24.145 1.00 94.31 116 VAL A N 1
ATOM 900 C CA . VAL A 1 116 ? 7.443 0.416 -25.234 1.00 94.31 116 VAL A CA 1
ATOM 901 C C . VAL A 1 116 ? 7.005 1.320 -26.382 1.00 94.31 116 VAL A C 1
ATOM 903 O O . VAL A 1 116 ? 7.294 1.021 -27.537 1.00 94.31 116 VAL A O 1
ATOM 906 N N . GLN A 1 117 ? 6.340 2.435 -26.073 1.00 95.75 117 GLN A N 1
ATOM 907 C CA . GLN A 1 117 ? 5.879 3.404 -27.068 1.00 95.75 117 GLN A CA 1
ATOM 908 C C . GLN A 1 117 ? 7.040 4.014 -27.868 1.00 95.75 117 GLN A C 1
ATOM 910 O O . GLN A 1 117 ? 6.913 4.220 -29.070 1.00 95.75 117 GLN A O 1
ATOM 915 N N . GLU A 1 118 ? 8.167 4.270 -27.208 1.00 96.31 118 GLU A N 1
ATOM 916 C CA . GLU A 1 118 ? 9.376 4.845 -27.807 1.00 96.31 118 GLU A CA 1
ATOM 917 C C . GLU A 1 118 ? 10.339 3.772 -28.364 1.00 96.31 118 GLU A C 1
ATOM 919 O O . GLU A 1 118 ? 11.506 4.057 -28.623 1.00 96.31 118 GLU A O 1
ATOM 924 N N . ASP A 1 119 ? 9.882 2.521 -28.525 1.00 93.75 119 ASP A N 1
ATOM 925 C CA . ASP A 1 119 ? 10.653 1.385 -29.063 1.00 93.75 119 ASP A CA 1
ATOM 926 C C . ASP A 1 119 ? 11.922 0.987 -28.265 1.00 93.75 119 ASP A C 1
ATOM 928 O O . ASP A 1 119 ? 12.675 0.107 -28.699 1.00 93.75 119 ASP A O 1
ATOM 932 N N . TYR A 1 120 ? 12.151 1.564 -27.080 1.00 93.00 120 TYR A N 1
ATOM 933 C CA . TYR A 1 120 ? 13.267 1.226 -26.184 1.00 93.00 120 TYR A CA 1
ATOM 934 C C . TYR A 1 120 ? 13.091 -0.117 -25.470 1.00 93.00 120 TYR A C 1
ATOM 936 O O . TYR A 1 120 ? 14.079 -0.728 -25.061 1.00 93.00 120 TYR A O 1
ATOM 944 N N . LEU A 1 121 ? 11.852 -0.580 -25.311 1.00 90.88 121 LEU A N 1
ATOM 945 C CA . LEU A 1 121 ? 11.530 -1.875 -24.726 1.00 90.88 121 LEU A CA 1
ATOM 946 C C . LEU A 1 121 ? 10.615 -2.654 -25.667 1.00 90.88 121 LEU A C 1
ATOM 948 O O . LEU A 1 121 ? 9.491 -2.248 -25.946 1.00 90.88 121 LEU A O 1
ATOM 952 N N . LYS A 1 122 ? 11.088 -3.813 -26.121 1.00 86.62 122 LYS A N 1
ATOM 953 C CA . LYS A 1 122 ? 10.304 -4.751 -26.927 1.00 86.62 122 LYS A CA 1
ATOM 954 C C . LYS A 1 122 ? 10.180 -6.050 -26.171 1.00 86.62 122 LYS A C 1
ATOM 956 O O . LYS A 1 122 ? 11.165 -6.571 -25.656 1.00 86.62 122 LYS A O 1
ATOM 961 N N . PHE A 1 123 ? 8.970 -6.574 -26.130 1.00 79.75 123 PHE A N 1
ATOM 962 C CA . PHE A 1 123 ? 8.695 -7.856 -25.520 1.00 79.75 123 PHE A CA 1
ATOM 963 C C . PHE A 1 123 ? 7.612 -8.562 -26.322 1.00 79.75 123 PHE A C 1
ATOM 965 O O . PHE A 1 123 ? 6.727 -7.933 -26.903 1.00 79.75 123 PHE A O 1
ATOM 972 N N . GLN A 1 124 ? 7.710 -9.882 -26.373 1.00 70.25 124 GLN A N 1
ATOM 973 C CA . GLN A 1 124 ? 6.595 -10.733 -26.741 1.00 70.25 124 GLN A CA 1
ATOM 974 C C . GLN A 1 124 ? 6.062 -11.285 -25.431 1.00 70.25 124 GLN A C 1
ATOM 976 O O . GLN A 1 124 ? 6.837 -11.874 -24.678 1.00 70.25 124 GLN A O 1
ATOM 981 N N . LEU A 1 125 ? 4.766 -11.109 -25.152 1.00 62.06 125 LEU A N 1
ATOM 982 C CA . LEU A 1 125 ? 4.140 -11.982 -24.166 1.00 62.06 125 LEU A CA 1
ATOM 983 C C . LEU A 1 125 ? 4.368 -13.402 -24.677 1.00 62.06 125 LEU A C 1
ATOM 985 O O . LEU A 1 125 ? 3.875 -13.749 -25.753 1.00 62.06 125 LEU A O 1
ATOM 989 N N . GLY A 1 126 ? 5.158 -14.186 -23.944 1.00 53.62 126 GLY A N 1
ATOM 990 C CA . GLY A 1 126 ? 5.245 -15.612 -24.194 1.00 53.62 126 GLY A CA 1
ATOM 991 C C . GLY A 1 126 ? 3.821 -16.153 -24.208 1.00 53.62 126 GLY A C 1
ATOM 992 O O . GLY A 1 126 ? 3.068 -15.951 -23.257 1.00 53.62 126 GLY A O 1
ATOM 993 N N . THR A 1 127 ? 3.416 -16.759 -25.321 1.00 43.44 127 THR A N 1
ATOM 994 C CA . THR A 1 127 ? 2.222 -17.602 -25.343 1.00 43.44 127 THR A CA 1
ATOM 995 C C . THR A 1 127 ? 2.408 -18.660 -24.264 1.00 43.44 127 THR A C 1
ATOM 997 O O . THR A 1 127 ? 3.376 -19.418 -24.342 1.00 43.44 127 THR A O 1
ATOM 1000 N N . PHE A 1 128 ? 1.533 -18.631 -23.256 1.00 45.03 128 PHE A N 1
ATOM 1001 C CA . PHE A 1 128 ? 1.429 -19.659 -22.222 1.00 45.03 128 PHE A CA 1
ATOM 1002 C C . PHE A 1 128 ? 1.298 -21.058 -22.833 1.00 45.03 128 PHE A C 1
ATOM 1004 O O . PHE A 1 128 ? 0.626 -21.177 -23.887 1.00 45.03 128 PHE A O 1
#

Secondary structure (DSSP, 8-state):
-GGG--HHHHHHHHHHHT-TT-TT--------TTS--TTSHHHHHHHHHHHHTTSTT----------PPPPHHHHHHHHHHHHT--HHHHHHHHHHHHHHHTT-HHHHHHHHHHHHHTTS--------

Solvent-accessible surface area (backbone atoms only — not comparable to full-atom values): 7907 Å² total; per-residue (Å²): 104,56,78,77,56,53,72,68,58,52,51,53,50,50,53,61,70,68,37,87,88,57,87,84,74,83,86,87,84,53,65,58,74,89,80,50,56,85,85,32,68,63,49,47,51,51,53,53,52,55,56,49,53,73,42,96,82,48,88,64,84,89,84,90,80,87,85,72,59,47,47,60,66,56,41,19,54,49,44,15,65,64,57,75,43,55,56,81,76,32,37,70,58,23,52,53,42,32,72,76,31,69,18,31,64,69,46,39,52,52,50,53,50,49,32,40,75,70,68,75,44,83,77,64,76,74,81,126

Sequence (128 aa):
DLQWSDPSSLEALKTIITDHNNSGLMIAGCYRSNEIDDEHLLSKMIRDLAAETQNDQSFFTLTELVVQNLSLGGIVDILSALLSKENHEVLPLAEVCRLRTDGNVFFVQTFLAMLVQEDYLKFQLGTF

InterPro domains:
  IPR053159 Hybrid Signal Transduction Histidine Kinase [PTHR43642] (1-125)

Mean predicted aligned error: 5.48 Å

Nearest PDB structures (foldseek):
  3qow-assembly1_A  TM=3.077E-01  e=7.644E+00  Homo sapiens
  8dwf-assembly2_D  TM=3.502E-01  e=9.107E+00  Geobacillus stearothermophilus

Organism: NCBI:txid265537

Foldseek 3Di:
DCQPDDLVRLVVVLCQQPDPVPLPDDDDDDDDPVSDDCPRPVVVSLVVVVVLCVDPPDRDDDDDDDDDADDLVNLLVVCCQQAVHDSVVCSVVSVVLCVQQVRHVVSSVVVVVVCVVVVVDDGDPPDD

pLDDT: mean 91.53, std 9.04, range [43.44, 98.31]

Radius of gyration: 21.14 Å; Cα contacts (8 Å, |Δi|>4): 94; chains: 1; bounding box: 43×35×57 Å